Protein AF-A0A6B9EQZ4-F1 (afdb_monomer)

Solvent-accessible surface area (backbone atoms only — not comparable to full-atom values): 9069 Å² total; per-residue (Å²): 64,51,52,64,63,86,88,47,48,27,36,46,33,79,45,96,88,71,49,64,44,35,30,44,37,36,36,67,88,80,60,49,57,36,69,90,57,65,58,81,86,73,85,54,40,54,25,83,85,73,54,42,26,23,41,68,83,45,45,42,74,45,55,70,61,35,80,83,76,41,76,85,70,62,44,84,81,49,34,39,62,65,36,51,61,50,72,61,69,79,45,82,47,75,42,74,62,85,85,55,76,56,68,70,68,70,46,50,74,55,49,67,66,49,34,74,72,37,57,77,46,96,86,52,65,81,80,75,92,78,82,92,84,85,89,73,101,66,66,67,83,80,77,109

pLDDT: mean 98.51, std 0.65, range [94.19, 98.94]

Sequence (144 aa):
ITTYMGEDPVMVVRQKNGEIRVFLNQCRHRGMRICRADGGNAKSFTCSYHGWAYDTGGNLVSVPFEEQAFPGLRKEDWGPLQARVETYKGLIFANWDADAPDLDTYLGEAKFYMDHMLDRTEAGTEAIPGIQKWVIPCNWKFAA

Secondary structure (DSSP, 8-state):
-EEEETTEEEEEEE-TTS-EEEEESS-TTT---S--SSS---S-EE-TTT--EE-TT--EEE-TTHHHH-TT--GGGGSPPEEEEEEETTEEEEES-SSSPPHHHHHTTHHHHHHHHHTSSTT---PPS-------SS-GGGT-

Structure (mmCIF, N/CA/C/O backbone):
data_AF-A0A6B9EQZ4-F1
#
_entry.id   AF-A0A6B9EQZ4-F1
#
loop_
_atom_site.group_PDB
_atom_site.id
_atom_site.type_symbol
_atom_site.label_atom_id
_atom_site.label_alt_id
_atom_site.label_comp_id
_atom_site.label_asym_id
_atom_site.label_entity_id
_atom_site.label_seq_id
_atom_site.pdbx_PDB_ins_code
_atom_site.Cartn_x
_atom_site.Cartn_y
_atom_site.Cartn_z
_atom_site.occupancy
_atom_site.B_iso_or_equiv
_atom_site.auth_seq_id
_atom_site.auth_comp_id
_atom_site.auth_asym_id
_atom_site.auth_atom_id
_atom_site.pdbx_PDB_model_num
ATOM 1 N N . ILE A 1 1 ? 6.076 3.778 3.656 1.00 98.31 1 ILE A N 1
ATOM 2 C CA . ILE A 1 1 ? 5.814 4.874 2.686 1.00 98.31 1 ILE A CA 1
ATOM 3 C C . ILE A 1 1 ? 4.351 4.831 2.262 1.00 98.31 1 ILE A C 1
ATOM 5 O O . ILE A 1 1 ? 3.718 3.795 2.453 1.00 98.31 1 ILE A O 1
ATOM 9 N N . THR A 1 2 ? 3.817 5.916 1.709 1.00 98.81 2 THR A N 1
ATOM 10 C CA . THR A 1 2 ? 2.505 5.943 1.049 1.00 98.81 2 THR A CA 1
ATOM 11 C C . THR A 1 2 ? 2.676 6.183 -0.452 1.00 98.81 2 THR A C 1
ATOM 13 O O . THR A 1 2 ? 3.546 6.942 -0.880 1.00 98.81 2 THR A O 1
ATOM 16 N N . THR A 1 3 ? 1.883 5.479 -1.257 1.00 98.81 3 THR A N 1
ATOM 17 C CA . THR A 1 3 ? 1.878 5.562 -2.728 1.00 98.81 3 THR A CA 1
ATOM 18 C C . THR A 1 3 ? 0.489 5.174 -3.253 1.00 98.81 3 THR A C 1
ATOM 20 O O . THR A 1 3 ? -0.461 5.142 -2.470 1.00 98.81 3 THR A O 1
ATOM 23 N N . TYR A 1 4 ? 0.357 4.895 -4.548 1.00 98.88 4 TYR A N 1
ATOM 24 C CA . TYR A 1 4 ? -0.892 4.507 -5.197 1.00 98.88 4 TYR A CA 1
ATOM 25 C C . TYR A 1 4 ? -0.776 3.168 -5.934 1.00 98.88 4 TYR A C 1
ATOM 27 O O . TYR A 1 4 ? 0.279 2.839 -6.474 1.00 98.88 4 TYR A O 1
ATOM 35 N N . MET A 1 5 ? -1.886 2.431 -5.982 1.00 98.81 5 MET A N 1
ATOM 36 C CA . MET A 1 5 ? -2.142 1.348 -6.933 1.00 98.81 5 MET A CA 1
ATOM 37 C C . MET A 1 5 ? -3.325 1.780 -7.802 1.00 98.81 5 MET A C 1
ATOM 39 O O . MET A 1 5 ? -4.467 1.753 -7.355 1.00 98.81 5 MET A O 1
ATOM 43 N N . GLY A 1 6 ? -3.052 2.259 -9.018 1.00 98.44 6 GLY A N 1
ATOM 44 C CA . GLY A 1 6 ? -4.056 3.002 -9.784 1.00 98.44 6 GLY A CA 1
ATOM 45 C C . GLY A 1 6 ? -4.403 4.314 -9.075 1.00 98.44 6 GLY A C 1
ATOM 46 O O . GLY A 1 6 ? -3.521 5.139 -8.846 1.00 98.44 6 GLY A O 1
ATOM 47 N N . GLU A 1 7 ? -5.668 4.492 -8.700 1.00 98.62 7 GLU A N 1
ATOM 48 C CA . GLU A 1 7 ? -6.141 5.655 -7.930 1.00 98.62 7 GLU A CA 1
ATOM 49 C C . GLU A 1 7 ? -6.321 5.346 -6.432 1.00 98.62 7 GLU A C 1
ATOM 51 O O . GLU A 1 7 ? -6.540 6.254 -5.626 1.00 98.62 7 GLU A O 1
ATOM 56 N N . ASP A 1 8 ? -6.155 4.082 -6.033 1.00 98.88 8 ASP A N 1
ATOM 57 C CA . ASP A 1 8 ? -6.284 3.650 -4.647 1.00 98.88 8 ASP A CA 1
ATOM 58 C C . ASP A 1 8 ? -5.013 3.981 -3.851 1.00 98.88 8 ASP A C 1
ATOM 60 O O . ASP A 1 8 ? -3.924 3.486 -4.174 1.00 98.88 8 ASP A O 1
ATOM 64 N N . PRO A 1 9 ? -5.096 4.807 -2.790 1.00 98.88 9 PRO A N 1
ATOM 65 C CA . PRO A 1 9 ? -3.939 5.106 -1.964 1.00 98.88 9 PRO A CA 1
ATOM 66 C C . PRO A 1 9 ? -3.592 3.886 -1.110 1.00 98.88 9 PRO A C 1
ATOM 68 O O . PRO A 1 9 ? -4.452 3.340 -0.422 1.00 98.88 9 PRO A O 1
ATOM 71 N N . VAL A 1 10 ? -2.319 3.507 -1.061 1.00 98.94 10 VAL A N 1
ATOM 72 C CA . VAL A 1 10 ? -1.843 2.351 -0.291 1.00 98.94 10 VAL A CA 1
ATOM 73 C C . VAL A 1 10 ? -0.731 2.723 0.681 1.00 98.94 10 VAL A C 1
ATOM 75 O O . VAL A 1 10 ? 0.039 3.667 0.473 1.00 98.94 10 VAL A O 1
ATOM 78 N N . MET A 1 11 ? -0.650 1.966 1.770 1.00 98.88 11 MET A N 1
ATOM 79 C CA . MET A 1 11 ? 0.497 1.954 2.668 1.00 98.88 11 MET A CA 1
ATOM 80 C C . MET A 1 11 ? 1.410 0.789 2.321 1.00 98.88 11 MET A C 1
ATOM 82 O O . MET A 1 11 ? 0.937 -0.333 2.218 1.00 98.88 11 MET A O 1
ATOM 86 N N . VAL A 1 12 ? 2.712 1.056 2.209 1.00 98.94 12 VAL A N 1
ATOM 87 C CA . VAL A 1 12 ? 3.759 0.036 2.053 1.00 98.94 12 VAL A CA 1
ATOM 88 C C . VAL A 1 12 ? 4.609 0.040 3.319 1.00 98.94 12 VAL A C 1
ATOM 90 O O . VAL A 1 12 ? 5.283 1.039 3.620 1.00 98.94 12 VAL A O 1
ATOM 93 N N . VAL A 1 13 ? 4.543 -1.047 4.090 1.00 98.88 13 VAL A N 1
ATOM 94 C CA . VAL A 1 13 ? 5.070 -1.111 5.462 1.00 98.88 13 VAL A CA 1
ATOM 95 C C . VAL A 1 13 ? 5.948 -2.347 5.652 1.00 98.88 13 VAL A C 1
ATOM 97 O O . VAL A 1 13 ? 5.507 -3.475 5.433 1.00 98.88 13 VAL A O 1
ATOM 100 N N . ARG A 1 14 ? 7.189 -2.131 6.104 1.00 98.81 14 ARG A N 1
ATOM 101 C CA . ARG A 1 14 ? 8.107 -3.200 6.518 1.00 98.81 14 ARG A CA 1
ATOM 102 C C . ARG A 1 14 ? 7.677 -3.751 7.878 1.00 98.81 14 ARG A C 1
ATOM 104 O O . ARG A 1 14 ? 7.471 -2.985 8.818 1.00 98.81 14 ARG A O 1
ATOM 111 N N . GLN A 1 15 ? 7.577 -5.068 7.978 1.00 98.62 15 GLN A N 1
ATOM 112 C CA . GLN A 1 15 ? 7.195 -5.791 9.184 1.00 98.62 15 GLN A CA 1
ATOM 113 C C . GLN A 1 15 ? 8.425 -6.228 9.990 1.00 98.62 15 GLN A C 1
ATOM 115 O O . GLN A 1 15 ? 9.557 -6.221 9.503 1.00 98.62 15 GLN A O 1
ATOM 120 N N . LYS A 1 16 ? 8.202 -6.645 11.242 1.00 97.12 16 LYS A N 1
ATOM 121 C CA . LYS A 1 16 ? 9.269 -7.092 12.160 1.00 97.12 16 LYS A CA 1
ATOM 122 C C . LYS A 1 16 ? 10.021 -8.333 11.664 1.00 97.12 16 LYS A C 1
ATOM 124 O O . LYS A 1 16 ? 11.195 -8.482 11.970 1.00 97.12 16 LYS A O 1
ATOM 129 N N . ASN A 1 17 ? 9.348 -9.205 10.914 1.00 96.62 17 ASN A N 1
ATOM 130 C CA . ASN A 1 17 ? 9.915 -10.410 10.295 1.00 96.62 17 ASN A CA 1
ATOM 131 C C . ASN A 1 17 ? 10.642 -10.122 8.962 1.00 96.62 17 ASN A C 1
ATOM 133 O O . ASN A 1 17 ? 11.079 -11.055 8.303 1.00 96.62 17 ASN A O 1
ATOM 137 N N . GLY A 1 18 ? 10.742 -8.856 8.540 1.00 96.19 18 GLY A N 1
ATOM 138 C CA . GLY A 1 18 ? 11.334 -8.464 7.259 1.00 96.19 18 GLY A CA 1
ATOM 139 C C . GLY A 1 18 ? 10.357 -8.447 6.077 1.00 96.19 18 GLY A C 1
ATOM 140 O O . GLY A 1 18 ? 10.692 -7.866 5.043 1.00 96.19 18 GLY A O 1
ATOM 141 N N . GLU A 1 19 ? 9.145 -8.987 6.226 1.00 97.44 19 GLU A N 1
ATOM 142 C CA . GLU A 1 19 ? 8.089 -8.961 5.204 1.00 97.44 19 GLU A CA 1
ATOM 143 C C . GLU A 1 19 ? 7.680 -7.521 4.859 1.00 97.44 19 GLU A C 1
ATOM 145 O O . GLU A 1 19 ? 7.813 -6.596 5.667 1.00 97.44 19 GLU A O 1
ATOM 150 N N . ILE A 1 20 ? 7.163 -7.318 3.651 1.00 98.88 20 ILE A N 1
ATOM 151 C CA . ILE A 1 20 ? 6.541 -6.062 3.236 1.00 98.88 20 ILE A CA 1
ATOM 152 C C . ILE A 1 20 ? 5.055 -6.324 3.074 1.00 98.88 20 ILE A C 1
ATOM 154 O O . ILE A 1 20 ? 4.666 -7.227 2.344 1.00 98.88 20 ILE A O 1
ATOM 158 N N . ARG A 1 21 ? 4.233 -5.496 3.715 1.00 98.81 21 ARG A N 1
ATOM 159 C CA . ARG A 1 21 ? 2.791 -5.491 3.484 1.00 98.81 21 ARG A CA 1
ATOM 160 C C . ARG A 1 21 ? 2.371 -4.255 2.725 1.00 98.81 21 ARG A C 1
ATOM 162 O O . ARG A 1 21 ? 2.895 -3.163 2.970 1.00 98.81 21 ARG A O 1
ATOM 169 N N . VAL A 1 22 ? 1.406 -4.457 1.836 1.00 98.94 22 VAL A N 1
ATOM 170 C CA . VAL A 1 22 ? 0.725 -3.401 1.101 1.00 98.94 22 VAL A CA 1
ATOM 171 C C . VAL A 1 22 ? -0.762 -3.521 1.372 1.00 98.94 22 VAL A C 1
ATOM 173 O O . VAL A 1 22 ? -1.354 -4.573 1.157 1.00 98.94 22 VAL A O 1
ATOM 176 N N . PHE A 1 23 ? -1.363 -2.445 1.865 1.00 98.94 23 PHE A N 1
ATOM 177 C CA . PHE A 1 23 ? -2.795 -2.415 2.134 1.00 98.94 23 PHE A CA 1
ATOM 178 C C . PHE A 1 23 ? -3.392 -1.044 1.870 1.00 98.94 23 PHE A C 1
ATOM 180 O O . PHE A 1 23 ? -2.705 -0.017 1.930 1.00 98.94 23 PHE A O 1
ATOM 187 N N . LEU A 1 24 ? -4.690 -1.038 1.579 1.00 98.94 24 LEU A N 1
ATOM 188 C CA . LEU A 1 24 ? -5.440 0.167 1.271 1.00 98.94 24 LEU A CA 1
ATOM 189 C C . LEU A 1 24 ? -5.338 1.167 2.432 1.00 98.94 24 LEU A C 1
ATOM 191 O O . LEU A 1 24 ? -5.605 0.853 3.593 1.00 98.94 24 LEU A O 1
ATOM 195 N N . ASN A 1 25 ? -4.970 2.406 2.128 1.00 98.88 25 ASN A N 1
ATOM 196 C CA . ASN A 1 25 ? -4.812 3.481 3.100 1.00 98.88 25 ASN A CA 1
ATOM 197 C C . ASN A 1 25 ? -6.171 4.128 3.420 1.00 98.88 25 ASN A C 1
ATOM 199 O O . ASN A 1 25 ? -6.353 5.340 3.285 1.00 98.88 25 ASN A O 1
ATOM 203 N N . GLN A 1 26 ? -7.130 3.299 3.832 1.00 98.94 26 GLN A N 1
ATOM 204 C CA . GLN A 1 26 ? -8.520 3.674 4.053 1.00 98.94 26 GLN A CA 1
ATOM 205 C C . GLN A 1 26 ? -9.107 2.906 5.239 1.00 98.94 26 GLN A C 1
ATOM 207 O O . GLN A 1 26 ? -9.223 1.684 5.225 1.00 98.94 26 GLN A O 1
ATOM 212 N N . CYS A 1 27 ? -9.527 3.632 6.272 1.00 98.88 27 CYS A N 1
ATOM 213 C CA . CYS A 1 27 ? -10.181 3.054 7.439 1.00 98.88 27 CYS A CA 1
ATOM 214 C C . CYS A 1 27 ? -11.558 2.507 7.047 1.00 98.88 27 CYS A C 1
ATOM 216 O O . CYS A 1 27 ? -12.393 3.252 6.526 1.00 98.88 27 CYS A O 1
ATOM 218 N N . ARG A 1 28 ? -11.838 1.236 7.358 1.00 98.69 28 ARG A N 1
ATOM 219 C CA . ARG A 1 28 ? -13.114 0.601 6.990 1.00 98.69 28 ARG A CA 1
ATOM 220 C C . ARG A 1 28 ? -14.332 1.143 7.733 1.00 98.69 28 ARG A C 1
ATOM 222 O O . ARG A 1 28 ? -15.449 0.895 7.294 1.00 98.69 28 ARG A O 1
ATOM 229 N N . HIS A 1 29 ? -14.143 1.923 8.798 1.00 98.62 29 HIS A N 1
ATOM 230 C CA . HIS A 1 29 ? -15.265 2.536 9.503 1.00 98.62 29 HIS A CA 1
ATOM 231 C C . HIS A 1 29 ? -16.017 3.550 8.619 1.00 98.62 29 HIS A C 1
ATOM 233 O O . HIS A 1 29 ? -17.215 3.396 8.388 1.00 98.62 29 HIS A O 1
ATOM 239 N N . ARG A 1 30 ? -15.334 4.596 8.131 1.00 98.56 30 ARG A N 1
ATOM 240 C CA . ARG A 1 30 ? -15.932 5.694 7.332 1.00 98.56 30 ARG A CA 1
ATOM 241 C C . ARG A 1 30 ? -14.997 6.251 6.250 1.00 98.56 30 ARG A C 1
ATOM 243 O O . ARG A 1 30 ? -15.103 7.410 5.875 1.00 98.56 30 ARG A O 1
ATOM 250 N N . GLY A 1 31 ? -14.034 5.460 5.786 1.00 98.38 31 GLY A N 1
ATOM 251 C CA . GLY A 1 31 ? -13.203 5.815 4.633 1.00 98.38 31 GLY A CA 1
ATOM 252 C C . GLY A 1 31 ? -12.079 6.825 4.897 1.00 98.38 31 GLY A C 1
ATOM 253 O O . GLY A 1 31 ? -11.387 7.218 3.966 1.00 98.38 31 GLY A O 1
ATOM 254 N N . MET A 1 32 ? -11.855 7.256 6.144 1.00 98.75 32 MET A N 1
ATOM 255 C CA . MET A 1 32 ? -10.771 8.201 6.438 1.00 98.75 32 MET A CA 1
ATOM 256 C C . MET A 1 32 ? -9.398 7.586 6.140 1.00 98.75 32 MET A C 1
ATOM 258 O O . MET A 1 32 ? -9.138 6.434 6.496 1.00 98.75 32 MET A O 1
ATOM 262 N N . ARG A 1 33 ? -8.493 8.380 5.556 1.00 98.69 33 ARG A N 1
ATOM 263 C CA . ARG A 1 33 ? -7.102 7.982 5.313 1.00 98.69 33 ARG A CA 1
ATOM 264 C C . ARG A 1 33 ? -6.392 7.648 6.631 1.00 98.69 33 ARG A C 1
ATOM 266 O O . ARG A 1 33 ? -6.349 8.486 7.532 1.00 98.69 33 ARG A O 1
ATOM 273 N N . ILE A 1 34 ? -5.827 6.443 6.728 1.00 98.81 34 ILE A N 1
ATOM 274 C CA . ILE A 1 34 ? -5.204 5.918 7.957 1.00 98.81 34 ILE A CA 1
ATOM 275 C C . ILE A 1 34 ? -3.869 6.622 8.238 1.00 98.81 34 ILE A C 1
ATOM 277 O O . ILE A 1 34 ? -3.646 7.107 9.344 1.00 98.81 34 ILE A O 1
ATOM 281 N N . CYS A 1 35 ? -2.998 6.731 7.234 1.00 98.81 35 CYS A N 1
ATOM 282 C CA . CYS A 1 35 ? -1.731 7.455 7.315 1.00 98.81 35 CYS A CA 1
ATOM 283 C C . CYS A 1 35 ? -1.700 8.614 6.327 1.00 98.81 35 CYS A C 1
ATOM 285 O O . CYS A 1 35 ? -1.929 8.447 5.128 1.00 98.81 35 CYS A O 1
ATOM 287 N N . ARG A 1 36 ? -1.386 9.803 6.836 1.00 98.62 36 ARG A N 1
ATOM 288 C CA . ARG A 1 36 ? -1.417 11.058 6.075 1.00 98.62 36 ARG A CA 1
ATOM 289 C C . ARG A 1 36 ? -0.028 11.588 5.706 1.00 98.62 36 ARG A C 1
ATOM 291 O O . ARG A 1 36 ? 0.048 12.611 5.041 1.00 98.62 36 ARG A O 1
ATOM 298 N N 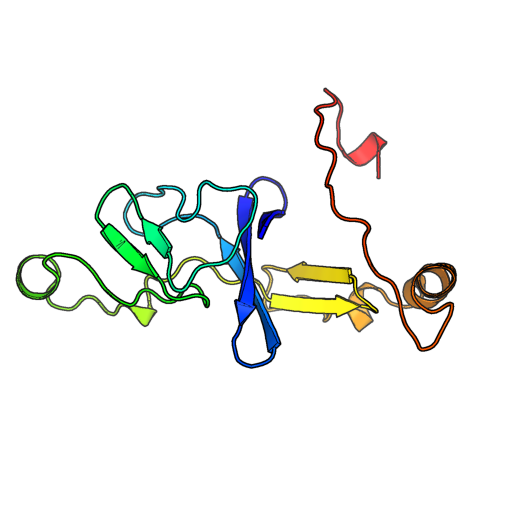. ALA A 1 37 ? 1.038 10.915 6.138 1.00 98.69 37 ALA A N 1
ATOM 299 C CA . ALA A 1 37 ? 2.415 11.264 5.800 1.00 98.69 37 ALA A CA 1
ATOM 300 C C . ALA A 1 37 ? 2.888 10.513 4.542 1.00 98.69 37 ALA A C 1
ATOM 302 O O . ALA A 1 37 ? 2.412 9.412 4.253 1.00 98.69 37 ALA A O 1
ATOM 303 N N . ASP A 1 38 ? 3.868 11.071 3.828 1.00 98.69 38 ASP A N 1
ATOM 304 C CA . ASP A 1 38 ? 4.526 10.403 2.692 1.00 98.69 38 ASP A CA 1
ATOM 305 C C . ASP A 1 38 ? 5.313 9.150 3.126 1.00 98.69 38 ASP A C 1
ATOM 307 O O . ASP A 1 38 ? 5.388 8.142 2.422 1.00 98.69 38 ASP A O 1
ATOM 311 N N . GLY A 1 39 ? 5.903 9.188 4.319 1.00 98.44 39 GLY A N 1
ATOM 312 C CA . GLY A 1 39 ? 6.724 8.116 4.864 1.00 98.44 39 GLY A CA 1
ATOM 313 C C . GLY A 1 39 ? 7.211 8.431 6.273 1.00 98.44 39 GLY A C 1
ATOM 314 O O . GLY A 1 39 ? 7.005 9.528 6.783 1.00 98.44 39 GLY A O 1
ATOM 315 N N . GLY A 1 40 ? 7.830 7.442 6.911 1.00 98.50 40 GLY A N 1
ATOM 316 C CA . GLY A 1 40 ? 8.329 7.534 8.279 1.00 98.50 40 GLY A CA 1
ATOM 317 C C . GLY A 1 40 ? 8.409 6.161 8.940 1.00 98.50 40 GLY A C 1
ATOM 318 O O . GLY A 1 40 ? 8.256 5.131 8.279 1.00 98.50 40 GLY A O 1
ATOM 319 N N . ASN A 1 41 ? 8.621 6.159 10.254 1.00 98.75 41 ASN A N 1
ATOM 320 C CA . ASN A 1 41 ? 8.564 4.969 11.096 1.00 98.75 41 ASN A CA 1
ATOM 321 C C . ASN A 1 41 ? 7.377 5.082 12.062 1.00 98.75 41 ASN A C 1
ATOM 323 O O . ASN A 1 41 ? 7.140 6.148 12.627 1.00 98.75 41 ASN A O 1
ATOM 327 N N . ALA A 1 42 ? 6.631 3.995 12.244 1.00 98.38 42 ALA A N 1
ATOM 328 C CA . ALA A 1 42 ? 5.470 3.954 13.123 1.00 98.38 42 ALA A CA 1
ATOM 329 C C . ALA A 1 42 ? 5.397 2.604 13.841 1.00 98.38 42 ALA A C 1
ATOM 331 O O . ALA A 1 42 ? 5.760 1.572 13.279 1.00 98.38 42 ALA A O 1
ATOM 332 N N . LYS A 1 43 ? 4.900 2.615 15.082 1.00 98.00 43 LYS A N 1
ATOM 333 C CA . LYS A 1 43 ? 4.594 1.392 15.847 1.00 98.00 43 LYS A CA 1
ATOM 334 C C . LYS A 1 43 ? 3.152 0.916 15.634 1.00 98.00 43 LYS A C 1
ATOM 336 O O . LYS A 1 43 ? 2.865 -0.260 15.825 1.00 98.00 43 LYS A O 1
ATOM 341 N N . SER A 1 44 ? 2.270 1.835 15.260 1.00 98.44 44 SER A N 1
ATOM 342 C CA . SER A 1 44 ? 0.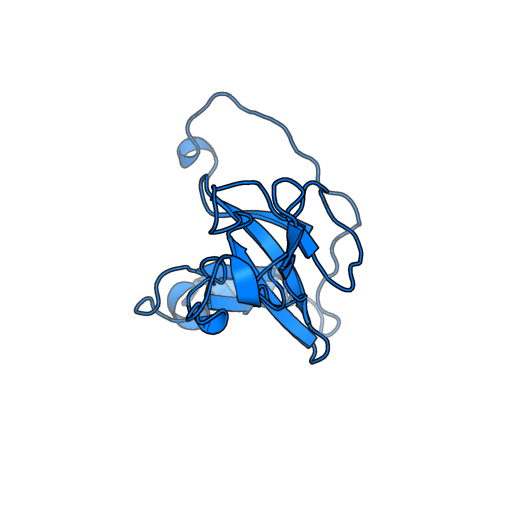855 1.626 14.958 1.00 98.44 44 SER A CA 1
ATOM 343 C C . SER A 1 44 ? 0.338 2.809 14.139 1.00 98.44 44 SER A C 1
ATOM 345 O O . SER A 1 44 ? 1.005 3.844 14.035 1.00 98.44 44 SER A O 1
ATOM 347 N N . PHE A 1 45 ? -0.855 2.664 13.573 1.00 98.88 45 PHE A N 1
ATOM 348 C CA . PHE A 1 45 ? -1.544 3.726 12.855 1.00 98.88 45 PHE A CA 1
ATOM 349 C C . PHE A 1 45 ? -2.922 3.963 13.458 1.00 98.88 45 PHE A C 1
ATOM 351 O O . PHE A 1 45 ? -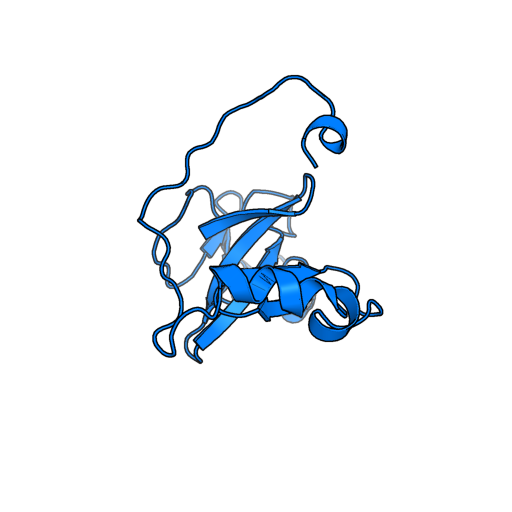3.715 3.035 13.578 1.00 98.88 45 PHE A O 1
ATOM 358 N N . THR A 1 46 ? -3.240 5.209 13.791 1.00 98.81 46 THR A N 1
ATOM 359 C CA . THR A 1 46 ? -4.537 5.559 14.379 1.00 98.81 46 THR A CA 1
ATOM 360 C C . THR A 1 46 ? -5.329 6.410 13.403 1.00 98.81 46 THR A C 1
ATOM 362 O O . THR A 1 46 ? -4.893 7.492 13.012 1.00 98.81 46 THR A O 1
ATOM 365 N N . CYS A 1 47 ? -6.517 5.937 13.025 1.00 98.81 47 CYS A N 1
ATOM 366 C CA . CYS A 1 47 ? -7.443 6.708 12.210 1.00 98.81 47 CYS A CA 1
ATOM 367 C C . CYS A 1 47 ? -7.854 7.977 12.963 1.00 98.81 47 CYS A C 1
ATOM 369 O O . CYS A 1 47 ? -8.501 7.911 14.009 1.00 98.81 47 CYS A O 1
ATOM 371 N N . SER A 1 48 ? -7.531 9.140 12.399 1.00 98.62 48 SER A N 1
ATOM 372 C CA . SER A 1 48 ? -7.761 10.432 13.052 1.00 98.62 48 SER A CA 1
ATOM 373 C C . SER A 1 48 ? -9.232 10.836 13.150 1.00 98.62 48 SER A C 1
ATOM 375 O O . SER A 1 48 ? -9.521 11.871 13.736 1.00 98.62 48 SER A O 1
ATOM 377 N N . TYR A 1 49 ? -10.154 10.079 12.545 1.00 98.69 49 TYR A N 1
ATOM 378 C CA . TYR A 1 49 ? -11.577 10.406 12.601 1.00 98.69 49 TYR A CA 1
ATOM 379 C C . TYR A 1 49 ? -12.240 9.848 13.870 1.00 98.69 49 TYR A C 1
ATOM 381 O O . TYR A 1 49 ? -12.780 10.607 14.662 1.00 98.69 49 TYR A O 1
ATOM 389 N N . HIS A 1 50 ? -12.163 8.531 14.088 1.00 98.75 50 HIS A N 1
ATOM 390 C CA . HIS A 1 50 ? -12.864 7.854 15.194 1.00 98.75 50 HIS A CA 1
ATOM 391 C C . HIS A 1 50 ? -11.940 7.008 16.081 1.00 98.75 50 HIS A C 1
ATOM 393 O O . HIS A 1 50 ? -12.414 6.191 16.861 1.00 98.75 50 HIS A O 1
ATOM 399 N N . GLY A 1 51 ? -10.620 7.135 15.926 1.00 98.62 51 GLY A N 1
ATOM 400 C CA . GLY A 1 51 ? -9.648 6.490 16.808 1.00 98.62 51 GLY A CA 1
ATOM 401 C C . GLY A 1 51 ? -9.476 4.980 16.634 1.00 98.62 51 GLY A C 1
ATOM 402 O O . GLY A 1 51 ? -8.811 4.372 17.464 1.00 98.62 51 GLY A O 1
ATOM 403 N N . TRP A 1 52 ? -10.023 4.364 15.577 1.00 98.81 52 TRP A N 1
ATOM 404 C CA . TRP A 1 52 ? -9.698 2.971 15.234 1.00 98.81 52 TRP A CA 1
ATOM 405 C C . TRP A 1 52 ? -8.192 2.844 15.004 1.00 98.81 52 TRP A C 1
ATOM 407 O O . TRP A 1 52 ? -7.639 3.577 14.173 1.00 98.81 52 TRP A O 1
ATOM 417 N N . ALA A 1 53 ? -7.543 1.942 15.737 1.00 98.81 53 ALA A N 1
ATOM 418 C CA . ALA A 1 53 ? -6.104 1.746 15.663 1.00 98.81 53 ALA A CA 1
ATOM 419 C C . ALA A 1 53 ? -5.762 0.437 14.956 1.00 98.81 53 ALA A C 1
ATOM 421 O O . ALA A 1 53 ? -6.358 -0.610 15.212 1.00 98.81 53 ALA A O 1
ATOM 422 N N . TYR A 1 54 ? -4.760 0.517 14.093 1.00 98.88 54 TYR A N 1
ATOM 423 C CA . TYR A 1 54 ? -4.249 -0.572 13.285 1.00 98.88 54 TYR A CA 1
ATOM 424 C C . TYR A 1 54 ? -2.790 -0.844 13.648 1.00 98.88 54 TYR A C 1
ATOM 426 O O . TYR A 1 54 ? -2.027 0.087 13.931 1.00 98.88 54 TYR A O 1
ATOM 434 N N . ASP A 1 55 ? -2.384 -2.109 13.630 1.00 98.75 55 ASP A N 1
ATOM 435 C CA . ASP A 1 55 ? -0.965 -2.456 13.713 1.00 98.75 55 ASP A CA 1
ATOM 436 C C . ASP A 1 55 ? -0.214 -2.157 12.398 1.00 98.75 55 ASP A C 1
ATOM 438 O O . ASP A 1 55 ? -0.776 -1.667 11.414 1.00 98.75 55 ASP A O 1
ATOM 442 N N . THR A 1 56 ? 1.092 -2.442 12.369 1.00 98.69 56 THR A N 1
ATOM 443 C CA . THR A 1 56 ? 1.927 -2.235 11.172 1.00 98.69 56 THR A CA 1
ATOM 444 C C . THR A 1 56 ? 1.561 -3.142 10.000 1.00 98.69 56 THR A C 1
ATOM 446 O O . THR A 1 56 ? 1.961 -2.851 8.873 1.00 98.69 56 THR A O 1
ATOM 449 N N . GLY A 1 57 ? 0.815 -4.220 10.247 1.00 98.56 57 GLY A N 1
ATOM 450 C CA . GLY A 1 57 ? 0.315 -5.137 9.231 1.00 98.56 57 GLY A CA 1
ATOM 451 C C . GLY A 1 57 ? -1.068 -4.769 8.697 1.00 98.56 57 GLY A C 1
ATOM 452 O O . GLY A 1 57 ? -1.575 -5.485 7.835 1.00 98.56 57 GLY A O 1
ATOM 453 N N . GLY A 1 58 ? -1.659 -3.676 9.189 1.00 98.56 58 GLY A N 1
ATOM 454 C CA . GLY A 1 58 ? -2.991 -3.214 8.815 1.00 98.56 58 GLY A CA 1
ATOM 455 C C . GLY A 1 58 ? -4.119 -3.915 9.569 1.00 98.56 58 GLY A C 1
ATOM 456 O O . GLY A 1 58 ? -5.278 -3.663 9.271 1.00 98.56 58 GLY A O 1
ATOM 457 N N . ASN A 1 59 ? -3.839 -4.766 10.557 1.00 98.81 59 ASN A N 1
ATOM 458 C CA . ASN A 1 59 ? -4.905 -5.422 11.313 1.00 98.81 59 ASN A CA 1
ATOM 459 C C . ASN A 1 59 ? -5.547 -4.413 12.269 1.00 98.81 59 ASN A C 1
ATOM 461 O O . ASN A 1 59 ? -4.836 -3.662 12.940 1.00 98.81 59 ASN A O 1
ATOM 465 N N . LEU A 1 60 ? -6.879 -4.392 12.354 1.00 98.88 60 LEU A N 1
ATOM 466 C CA . LEU A 1 60 ? -7.588 -3.591 13.350 1.00 98.88 60 LEU A CA 1
ATOM 467 C C . LEU A 1 60 ? -7.330 -4.196 14.736 1.00 98.88 60 LEU A C 1
ATOM 469 O O . LEU A 1 60 ? -7.723 -5.327 15.003 1.00 98.88 60 LEU A O 1
ATOM 473 N N . VAL A 1 61 ? -6.661 -3.457 15.618 1.00 98.62 61 VAL A N 1
ATOM 474 C CA . VAL A 1 61 ? -6.275 -3.960 16.949 1.00 98.62 61 VAL A CA 1
ATOM 475 C C . VAL A 1 61 ? -7.090 -3.347 18.077 1.00 98.62 61 VAL A C 1
ATOM 477 O O . VAL A 1 61 ? -7.252 -3.980 19.118 1.00 98.62 61 VAL A O 1
ATOM 480 N N . SER A 1 62 ? -7.642 -2.147 17.884 1.00 98.44 62 SER A N 1
ATOM 481 C CA . SER A 1 62 ? -8.538 -1.543 18.867 1.00 98.44 62 SER A CA 1
ATOM 482 C C . SER A 1 62 ? -9.568 -0.605 18.248 1.00 98.44 62 SER A C 1
ATOM 484 O O . SER A 1 62 ? -9.318 0.088 17.257 1.00 98.44 62 SER A O 1
ATOM 486 N N . VAL A 1 63 ? -10.737 -0.577 18.886 1.00 98.75 63 VAL A N 1
ATOM 487 C CA . VAL A 1 63 ? -11.846 0.328 18.593 1.00 98.75 63 VAL A CA 1
ATOM 488 C C . VAL A 1 63 ? -12.217 1.059 19.890 1.00 98.75 63 VAL A C 1
ATOM 490 O O . VAL A 1 63 ? -12.457 0.407 20.907 1.00 98.75 63 VAL A O 1
ATOM 493 N N . PRO A 1 64 ? -12.255 2.403 19.916 1.00 98.69 64 PRO A N 1
ATOM 494 C CA . PRO A 1 64 ? -12.746 3.125 21.087 1.00 98.69 64 PRO A CA 1
ATOM 495 C C . PRO A 1 64 ? -14.193 2.740 21.417 1.00 98.69 64 PRO A C 1
ATOM 497 O O . PRO A 1 64 ? -15.024 2.649 20.515 1.00 98.69 64 PRO A O 1
ATOM 500 N N . PHE A 1 65 ? -14.487 2.546 22.707 1.00 98.19 65 PHE A N 1
ATOM 501 C CA . PHE A 1 65 ? -15.808 2.139 23.211 1.00 98.19 65 PHE A CA 1
ATOM 502 C C . PHE A 1 65 ? -16.335 0.812 22.625 1.00 98.19 65 PHE A C 1
ATOM 504 O O . PHE A 1 65 ? -17.543 0.644 22.465 1.00 98.19 65 PHE A O 1
ATOM 511 N N . GLU A 1 66 ? -15.443 -0.128 22.282 1.00 98.25 66 GLU A N 1
ATOM 512 C CA . GLU A 1 66 ? -15.807 -1.405 21.644 1.00 98.25 66 GLU A CA 1
ATOM 513 C C . GLU A 1 66 ? -16.887 -2.175 22.422 1.00 98.25 66 GLU A C 1
ATOM 515 O O . GLU A 1 66 ? -17.894 -2.565 21.838 1.00 98.25 66 GLU A O 1
ATOM 520 N N . GLU A 1 67 ? -16.721 -2.333 23.738 1.00 97.50 67 GLU A N 1
ATOM 521 C CA . GLU A 1 67 ? -17.650 -3.093 24.589 1.00 97.50 67 GLU A CA 1
ATOM 522 C C . GLU A 1 67 ? -19.058 -2.474 24.627 1.00 97.50 67 GLU A C 1
ATOM 524 O O . GLU A 1 67 ? -20.051 -3.198 24.630 1.00 97.50 67 GLU A O 1
ATOM 529 N N . GLN A 1 68 ? -19.159 -1.140 24.621 1.00 98.19 68 GLN A N 1
ATOM 530 C CA . GLN A 1 68 ? -20.437 -0.431 24.744 1.00 98.19 68 GLN A CA 1
ATOM 531 C C . GLN A 1 68 ? -21.137 -0.223 23.396 1.00 98.19 68 GLN A C 1
ATOM 533 O O . GLN A 1 68 ? -22.363 -0.273 23.329 1.00 98.19 68 GLN A O 1
ATOM 538 N N . ALA A 1 69 ? -20.378 0.058 22.333 1.00 97.88 69 ALA A N 1
ATOM 539 C CA . ALA A 1 69 ? -20.920 0.504 21.047 1.00 97.88 69 ALA A CA 1
ATOM 540 C C . ALA A 1 69 ? -20.822 -0.543 19.928 1.00 97.88 69 ALA A C 1
ATOM 542 O O . ALA A 1 69 ? -21.551 -0.445 18.942 1.00 97.88 69 ALA A O 1
ATOM 543 N N . PHE A 1 70 ? -19.945 -1.541 20.066 1.00 97.62 70 PHE A N 1
ATOM 544 C CA . PHE A 1 70 ? -19.706 -2.568 19.052 1.00 97.62 70 PHE A CA 1
ATOM 545 C C . PHE A 1 70 ? -19.712 -3.998 19.634 1.00 97.62 70 PHE A C 1
ATOM 547 O O . PHE A 1 70 ? -18.809 -4.783 19.319 1.00 97.62 70 PHE A O 1
ATOM 554 N N . PRO A 1 71 ? -20.719 -4.386 20.450 1.00 94.19 71 PRO A N 1
ATOM 555 C CA . PRO A 1 71 ? -20.793 -5.746 20.969 1.00 94.19 71 PRO A CA 1
ATOM 556 C C . PRO A 1 71 ? -20.938 -6.734 19.800 1.00 94.19 71 PRO A C 1
ATOM 558 O O . PRO A 1 71 ? -21.924 -6.710 19.066 1.00 94.19 71 PRO A O 1
ATOM 561 N N . GLY A 1 72 ? -19.931 -7.587 19.604 1.00 96.19 72 GLY A N 1
ATOM 562 C CA . GLY A 1 72 ? -19.893 -8.587 18.529 1.00 96.19 72 GLY A CA 1
ATOM 563 C C . GLY A 1 72 ? -19.055 -8.215 17.301 1.00 96.19 72 GLY A C 1
ATOM 564 O O . GLY A 1 72 ? -19.006 -9.001 16.354 1.00 96.19 72 GLY A O 1
ATOM 565 N N . LEU A 1 73 ? -18.372 -7.065 17.294 1.00 98.06 73 LEU A N 1
ATOM 566 C CA . LEU A 1 73 ? -17.429 -6.736 16.224 1.00 98.06 73 LEU A CA 1
ATOM 567 C C . LEU A 1 73 ? -16.243 -7.713 16.226 1.00 98.06 73 LEU A C 1
ATOM 569 O O . LEU A 1 73 ? -15.506 -7.830 17.202 1.00 98.06 73 LEU A O 1
ATOM 573 N N . ARG A 1 74 ? -16.039 -8.382 15.090 1.00 98.31 74 ARG A N 1
ATOM 574 C CA . ARG A 1 74 ? -14.852 -9.192 14.797 1.00 98.31 74 ARG A CA 1
ATOM 575 C C . ARG A 1 74 ? -13.820 -8.329 14.095 1.00 98.31 74 ARG A C 1
ATOM 577 O O . ARG A 1 74 ? -13.984 -7.992 12.926 1.00 98.31 74 ARG A O 1
ATOM 584 N N . LYS A 1 75 ? -12.794 -7.887 14.819 1.00 98.56 75 LYS A N 1
ATOM 585 C CA . LYS A 1 75 ? -11.827 -6.905 14.303 1.00 98.56 75 LYS A CA 1
ATOM 586 C C . LYS A 1 75 ? -11.071 -7.422 13.074 1.00 98.56 75 LYS A C 1
ATOM 588 O O . LYS A 1 75 ? -10.762 -6.639 12.177 1.00 98.56 75 LYS A O 1
ATOM 593 N N . GLU A 1 76 ? -10.834 -8.726 13.016 1.00 98.25 76 GLU A N 1
ATOM 594 C CA . GLU A 1 76 ? -10.201 -9.440 11.909 1.00 98.25 76 GLU A CA 1
ATOM 595 C C . GLU A 1 76 ? -10.921 -9.245 10.563 1.00 98.25 76 GLU A C 1
ATOM 597 O O . GLU A 1 76 ? -10.260 -9.170 9.530 1.00 98.25 76 GLU A O 1
ATOM 602 N N . ASP A 1 77 ? -12.242 -9.038 10.570 1.00 98.31 77 ASP A N 1
ATOM 603 C CA . ASP A 1 77 ? -13.047 -8.838 9.356 1.00 98.31 77 ASP A CA 1
ATOM 604 C C . ASP A 1 77 ? -13.030 -7.374 8.861 1.00 98.31 77 ASP A C 1
ATOM 606 O O . ASP A 1 77 ? -13.531 -7.054 7.778 1.00 98.31 77 ASP A O 1
ATOM 610 N N . TRP A 1 78 ? -12.471 -6.453 9.656 1.00 98.69 78 TRP A N 1
ATOM 611 C CA . TRP A 1 78 ? -12.571 -5.001 9.461 1.00 98.69 78 TRP A CA 1
ATOM 612 C C . TRP A 1 78 ? -11.225 -4.296 9.228 1.00 98.69 78 TRP A C 1
ATOM 614 O O . TRP A 1 78 ? -11.164 -3.062 9.218 1.00 98.69 78 TRP A O 1
ATOM 624 N N . GLY A 1 79 ? -10.159 -5.054 8.963 1.00 98.56 79 GLY A N 1
ATOM 625 C CA . GLY A 1 79 ? -8.922 -4.514 8.392 1.00 98.56 79 GLY A CA 1
ATOM 626 C C . GLY A 1 79 ? -9.131 -3.958 6.970 1.00 98.56 79 GLY A C 1
ATOM 627 O O . GLY A 1 79 ? -10.060 -4.380 6.279 1.00 98.56 79 GLY A O 1
ATOM 628 N N . PRO A 1 80 ? -8.308 -2.998 6.508 1.00 98.75 80 PRO A N 1
ATOM 629 C CA . PRO A 1 80 ? -8.314 -2.559 5.120 1.00 98.75 80 PRO A CA 1
ATOM 630 C C . PRO A 1 80 ? -7.910 -3.704 4.181 1.00 98.75 80 PRO A C 1
ATOM 632 O O . PRO A 1 80 ? -7.235 -4.650 4.590 1.00 98.75 80 PRO A O 1
ATOM 635 N N . LEU A 1 81 ? -8.303 -3.589 2.909 1.00 98.81 81 LEU A N 1
ATOM 636 C CA . LEU A 1 81 ? -7.965 -4.568 1.877 1.00 98.81 81 LEU A CA 1
ATOM 637 C C . LEU A 1 81 ? -6.441 -4.732 1.768 1.00 98.81 81 LEU A C 1
ATOM 639 O O . LEU A 1 81 ? -5.716 -3.738 1.681 1.00 98.81 81 LEU A O 1
ATOM 643 N N . GLN A 1 82 ? -5.978 -5.979 1.772 1.00 98.81 82 GLN A N 1
ATOM 644 C CA . GLN A 1 82 ? -4.570 -6.348 1.628 1.00 98.81 82 GLN A CA 1
ATOM 645 C C . GLN A 1 82 ? -4.275 -6.694 0.166 1.00 98.81 82 GLN A C 1
ATOM 647 O O . GLN A 1 82 ? -5.086 -7.352 -0.483 1.00 98.81 82 GLN A O 1
ATOM 652 N N . ALA A 1 83 ? -3.117 -6.269 -0.334 1.00 98.88 83 ALA A N 1
ATOM 653 C CA . ALA A 1 83 ? -2.583 -6.711 -1.617 1.00 98.88 83 ALA A CA 1
ATOM 654 C C . ALA A 1 83 ? -1.584 -7.852 -1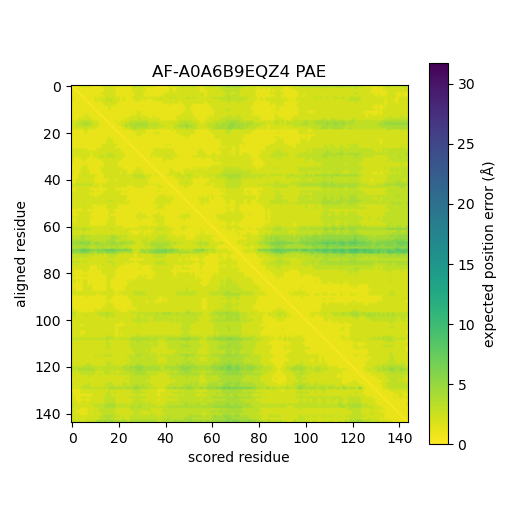.395 1.00 98.88 83 ALA A C 1
ATOM 656 O O . ALA A 1 83 ? -0.861 -7.874 -0.395 1.00 98.88 83 ALA A O 1
ATOM 657 N N . ARG A 1 84 ? -1.485 -8.760 -2.367 1.00 98.81 84 ARG A N 1
ATOM 658 C CA . ARG A 1 84 ? -0.325 -9.645 -2.506 1.00 98.81 84 ARG A CA 1
ATOM 659 C C . ARG A 1 84 ? 0.909 -8.795 -2.773 1.00 98.81 84 ARG A C 1
ATOM 661 O O . ARG A 1 84 ? 0.823 -7.815 -3.511 1.00 98.81 84 ARG A O 1
ATOM 668 N N . VAL A 1 85 ? 2.040 -9.169 -2.184 1.00 98.88 85 VAL A N 1
ATOM 669 C CA . VAL A 1 85 ? 3.305 -8.439 -2.311 1.00 98.88 85 VAL A CA 1
ATOM 670 C C . VAL A 1 85 ? 4.398 -9.407 -2.709 1.00 98.88 85 VAL A C 1
ATOM 672 O O . VAL A 1 85 ? 4.617 -10.410 -2.036 1.00 98.88 85 VAL A O 1
ATOM 675 N N . GLU A 1 86 ? 5.109 -9.072 -3.775 1.00 98.88 86 GLU A N 1
ATOM 676 C CA . GLU A 1 86 ? 6.241 -9.842 -4.274 1.00 98.88 86 GLU A CA 1
ATOM 677 C C . GLU A 1 86 ? 7.352 -8.862 -4.665 1.00 98.88 86 GLU A C 1
ATOM 679 O O . GLU A 1 86 ? 7.091 -7.709 -5.023 1.00 98.88 86 GLU A O 1
ATOM 684 N N . THR A 1 87 ? 8.610 -9.284 -4.553 1.00 98.88 87 THR A N 1
ATO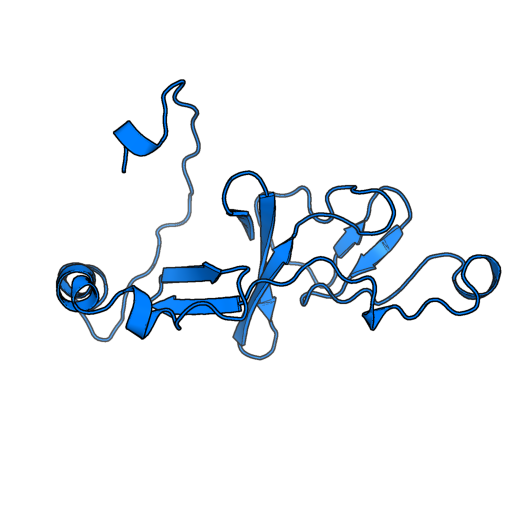M 685 C CA . THR A 1 87 ? 9.750 -8.431 -4.907 1.00 98.88 87 THR A CA 1
ATOM 686 C C . THR A 1 87 ? 10.565 -9.045 -6.020 1.00 98.88 87 THR A C 1
ATOM 688 O O . THR A 1 87 ? 10.830 -10.244 -5.994 1.00 98.88 87 THR A O 1
ATOM 691 N N . TYR A 1 88 ? 11.064 -8.202 -6.918 1.00 98.88 88 TYR A N 1
ATOM 692 C CA . TYR A 1 88 ? 12.026 -8.600 -7.935 1.00 98.88 88 TYR A CA 1
ATOM 693 C C . TYR A 1 88 ? 13.286 -7.749 -7.809 1.00 98.88 88 TYR A C 1
ATOM 695 O O . TYR A 1 88 ? 13.260 -6.553 -8.098 1.00 98.88 88 TYR A O 1
ATOM 703 N N . LYS A 1 89 ? 14.372 -8.361 -7.316 1.00 98.62 89 LYS A N 1
ATOM 704 C CA . LYS A 1 89 ? 15.718 -7.764 -7.209 1.00 98.62 89 LYS A CA 1
ATOM 705 C C . LYS A 1 89 ? 15.731 -6.316 -6.680 1.00 98.62 89 LYS A C 1
ATOM 707 O O . LYS A 1 89 ? 16.346 -5.425 -7.249 1.00 98.62 89 LYS A O 1
ATOM 712 N N . GLY A 1 90 ? 15.010 -6.079 -5.583 1.00 98.38 90 GLY A N 1
ATOM 713 C CA . GLY A 1 90 ? 14.925 -4.774 -4.911 1.00 98.38 90 GLY A CA 1
ATOM 714 C C . GLY A 1 90 ? 13.668 -3.961 -5.234 1.00 98.38 90 GLY A C 1
ATOM 715 O O . GLY A 1 90 ? 13.244 -3.155 -4.405 1.00 98.38 90 GLY A O 1
ATOM 716 N N . LEU A 1 91 ? 13.013 -4.210 -6.370 1.00 98.88 91 LEU A N 1
ATOM 717 C CA . LEU A 1 91 ? 11.726 -3.596 -6.698 1.00 98.88 91 LEU A CA 1
ATOM 718 C C . LEU A 1 91 ? 10.583 -4.292 -5.950 1.00 98.88 91 LEU A C 1
ATOM 720 O O . LEU A 1 91 ? 10.568 -5.517 -5.827 1.00 98.88 91 LEU A O 1
ATOM 724 N N . ILE A 1 92 ? 9.615 -3.510 -5.468 1.00 98.88 92 ILE A N 1
ATOM 725 C CA . ILE A 1 92 ? 8.437 -3.995 -4.737 1.00 98.88 92 ILE A CA 1
ATOM 726 C C . ILE A 1 92 ? 7.223 -3.881 -5.655 1.00 98.88 92 ILE A C 1
ATOM 728 O O . ILE A 1 92 ? 6.879 -2.775 -6.075 1.00 98.88 92 ILE A O 1
ATOM 732 N N . PHE A 1 93 ? 6.558 -5.002 -5.917 1.00 98.88 93 PHE A N 1
ATOM 733 C CA . PHE A 1 93 ? 5.313 -5.066 -6.675 1.00 98.88 93 PHE A CA 1
ATOM 734 C C . PHE A 1 93 ? 4.166 -5.510 -5.770 1.00 98.88 93 PHE A C 1
ATOM 736 O O . PHE A 1 93 ? 4.370 -6.209 -4.774 1.00 98.88 93 PHE A O 1
ATOM 743 N N . ALA A 1 94 ? 2.953 -5.089 -6.117 1.00 98.88 94 ALA A N 1
ATOM 744 C CA . ALA A 1 94 ? 1.747 -5.478 -5.407 1.00 98.88 94 ALA A CA 1
ATOM 745 C C . ALA A 1 94 ? 0.595 -5.742 -6.378 1.00 98.88 94 ALA A C 1
ATOM 747 O O . ALA A 1 94 ? 0.493 -5.085 -7.414 1.00 98.88 94 ALA A O 1
ATOM 748 N N . ASN A 1 95 ? -0.277 -6.686 -6.027 1.00 98.88 95 ASN A N 1
ATOM 749 C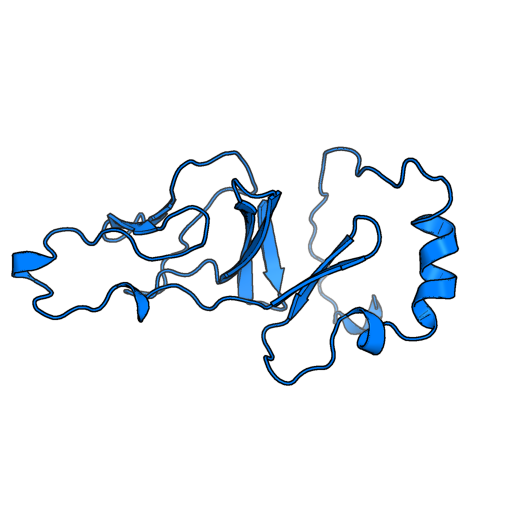 CA . ASN A 1 95 ? -1.456 -7.048 -6.810 1.00 98.88 95 ASN A CA 1
ATOM 750 C C . ASN A 1 95 ? -2.643 -7.335 -5.878 1.00 98.88 95 ASN A C 1
ATOM 752 O O . ASN A 1 95 ? -2.485 -8.000 -4.856 1.00 98.88 95 ASN A O 1
ATOM 756 N N . TRP A 1 96 ? -3.827 -6.823 -6.211 1.00 98.81 96 TRP A N 1
ATOM 757 C CA . TRP A 1 96 ? -5.052 -7.091 -5.453 1.00 98.81 96 TRP A CA 1
ATOM 758 C C . TRP A 1 96 ? -5.633 -8.476 -5.737 1.00 98.81 96 TRP A C 1
ATOM 760 O O . TRP A 1 96 ? -6.296 -9.046 -4.875 1.00 98.81 96 TRP A O 1
ATOM 770 N N . ASP A 1 97 ? -5.411 -8.993 -6.943 1.00 98.81 97 ASP A N 1
ATOM 771 C CA . ASP A 1 97 ? -6.060 -10.201 -7.429 1.00 98.81 97 ASP A CA 1
ATOM 772 C C . ASP A 1 97 ? -5.397 -11.459 -6.846 1.00 98.81 97 ASP A C 1
ATOM 774 O O . ASP A 1 97 ? -4.206 -11.729 -7.049 1.00 98.81 97 ASP A O 1
ATOM 778 N N . ALA A 1 98 ? -6.182 -12.228 -6.093 1.00 97.81 98 ALA A N 1
ATOM 779 C CA . ALA A 1 98 ? -5.738 -13.470 -5.477 1.00 97.81 98 ALA A CA 1
ATOM 780 C C . ALA A 1 98 ? -5.456 -14.565 -6.516 1.0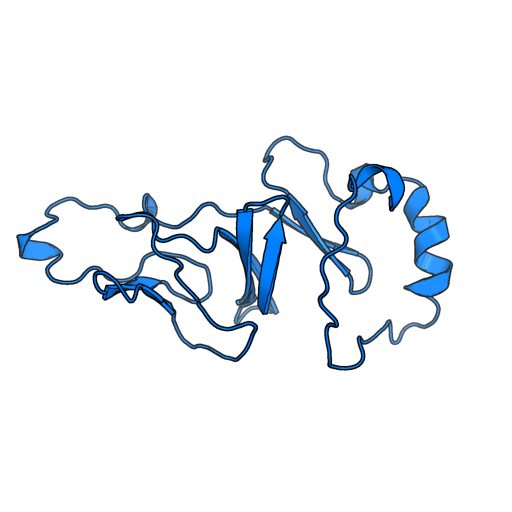0 97.81 98 ALA A C 1
ATOM 782 O O . ALA A 1 98 ? -4.569 -15.384 -6.286 1.00 97.81 98 ALA A O 1
ATOM 783 N N . ASP A 1 99 ? -6.147 -14.528 -7.658 1.00 98.50 99 ASP A N 1
ATOM 784 C CA . ASP A 1 99 ? -6.099 -15.565 -8.692 1.00 98.50 99 ASP A CA 1
ATOM 785 C C . ASP A 1 99 ? -5.147 -15.205 -9.845 1.00 98.50 99 ASP A C 1
ATOM 787 O O . ASP A 1 99 ? -4.904 -16.015 -10.744 1.00 98.50 99 ASP A O 1
ATOM 791 N N . ALA A 1 100 ? -4.567 -14.000 -9.825 1.00 98.62 100 ALA A N 1
ATOM 792 C CA . ALA A 1 100 ? -3.542 -13.601 -10.782 1.00 98.62 100 ALA A CA 1
ATOM 793 C C . ALA A 1 100 ? -2.283 -14.489 -10.677 1.00 98.62 100 ALA A C 1
ATOM 795 O O . ALA A 1 100 ? -1.956 -14.971 -9.585 1.00 98.62 100 ALA A O 1
ATOM 796 N N . PRO A 1 101 ? -1.513 -14.657 -11.769 1.00 98.75 101 PRO A N 1
ATOM 797 C CA . PRO A 1 101 ? -0.211 -15.315 -11.695 1.00 98.75 101 PRO A CA 1
ATOM 798 C C . PRO A 1 101 ? 0.715 -14.620 -10.681 1.00 98.75 101 PRO A C 1
ATOM 800 O O . PRO A 1 101 ? 0.526 -13.449 -10.338 1.00 98.75 101 PRO A O 1
ATOM 803 N N . ASP A 1 102 ? 1.710 -15.348 -10.176 1.00 98.88 102 ASP A N 1
ATOM 804 C CA . ASP A 1 102 ? 2.801 -14.743 -9.405 1.00 98.88 102 ASP A CA 1
ATOM 805 C C . ASP A 1 102 ? 3.616 -13.753 -10.256 1.00 98.88 102 ASP A C 1
ATOM 807 O O . ASP A 1 102 ? 3.501 -13.695 -11.487 1.00 98.88 102 ASP A O 1
ATOM 811 N N . LEU A 1 103 ? 4.413 -12.918 -9.589 1.00 98.88 103 LEU A N 1
ATOM 812 C CA . LEU A 1 103 ? 5.205 -11.882 -10.242 1.00 98.88 103 LEU A CA 1
ATOM 813 C C . LEU A 1 103 ? 6.222 -12.491 -11.204 1.00 98.88 103 LEU A C 1
ATOM 815 O O . LEU A 1 103 ? 6.437 -11.937 -12.279 1.00 98.88 103 LEU A O 1
ATOM 819 N N . ASP A 1 104 ? 6.845 -13.614 -10.846 1.00 98.81 104 ASP A N 1
ATOM 820 C CA . ASP A 1 104 ? 7.846 -14.248 -11.703 1.00 98.81 104 ASP A CA 1
ATOM 821 C C . ASP A 1 104 ? 7.239 -14.666 -13.048 1.00 98.81 104 ASP A C 1
ATOM 823 O O . ASP A 1 104 ? 7.776 -14.320 -14.106 1.00 98.81 104 ASP A O 1
ATOM 827 N N . THR A 1 105 ? 6.080 -15.324 -13.001 1.00 98.81 105 THR A N 1
ATOM 828 C CA . THR A 1 105 ? 5.302 -15.744 -14.167 1.00 98.81 105 THR A CA 1
ATOM 829 C C . THR A 1 105 ? 4.807 -14.538 -14.956 1.00 98.81 105 THR A C 1
ATOM 831 O O . THR A 1 105 ? 4.930 -14.522 -16.179 1.00 98.81 105 THR A O 1
ATOM 834 N N . TYR A 1 106 ? 4.290 -13.507 -14.278 1.00 98.88 106 TYR A N 1
ATOM 835 C CA . TYR A 1 106 ? 3.821 -12.278 -14.923 1.00 98.88 106 TYR A CA 1
ATOM 836 C C . TYR A 1 106 ? 4.944 -11.548 -15.674 1.00 98.88 106 TYR A C 1
ATOM 838 O O . TYR A 1 106 ? 4.737 -11.078 -16.791 1.00 98.88 106 TYR A O 1
ATOM 846 N N . LEU A 1 107 ? 6.141 -11.459 -15.081 1.00 98.75 107 LEU A N 1
ATOM 847 C CA . LEU A 1 107 ? 7.302 -10.839 -15.723 1.00 98.75 107 LEU A CA 1
ATOM 848 C C . LEU A 1 107 ? 7.843 -11.694 -16.878 1.00 98.75 107 LEU A C 1
ATOM 850 O O . LEU A 1 107 ? 8.360 -11.148 -17.852 1.00 98.75 107 LEU A O 1
ATOM 854 N N . GLY A 1 108 ? 7.744 -13.023 -16.784 1.00 98.75 108 GLY A N 1
ATOM 855 C CA . GLY A 1 108 ? 8.170 -13.937 -17.842 1.00 98.75 108 GLY A CA 1
ATOM 856 C C . GLY A 1 108 ? 9.621 -13.692 -18.269 1.00 98.75 108 GLY A C 1
ATOM 857 O O . GLY A 1 108 ? 10.519 -13.605 -17.428 1.00 98.75 108 GLY A O 1
ATOM 858 N N . GLU A 1 109 ? 9.850 -13.563 -19.575 1.00 98.62 109 GLU A N 1
ATOM 859 C CA . GLU A 1 109 ? 11.174 -13.306 -20.161 1.00 98.62 109 GLU A CA 1
ATOM 860 C C . GLU A 1 109 ? 11.637 -11.848 -20.006 1.00 98.62 109 GLU A C 1
ATOM 862 O O . GLU A 1 109 ? 12.826 -11.565 -20.149 1.00 98.62 109 GLU A O 1
ATOM 867 N N . ALA A 1 110 ? 10.745 -10.914 -19.645 1.00 98.75 110 ALA A N 1
ATOM 868 C CA . ALA A 1 110 ? 11.120 -9.515 -19.424 1.00 98.75 110 ALA A CA 1
ATOM 869 C C . ALA A 1 110 ? 12.167 -9.368 -18.306 1.00 98.75 110 ALA A C 1
ATOM 871 O O . ALA A 1 110 ? 12.980 -8.441 -18.340 1.00 98.75 110 ALA A O 1
ATOM 872 N N . LYS A 1 111 ? 12.204 -10.334 -17.375 1.00 98.81 111 LYS A N 1
ATOM 873 C CA . LYS A 1 111 ? 13.231 -10.480 -16.337 1.00 98.81 111 LYS A CA 1
ATOM 874 C C . LYS A 1 111 ? 14.653 -10.370 -16.891 1.00 98.81 111 LYS A C 1
ATOM 876 O O . LYS A 1 111 ? 15.456 -9.625 -16.339 1.00 98.81 111 LYS A O 1
ATOM 881 N N . PHE A 1 112 ? 14.926 -11.001 -18.037 1.00 98.69 112 PHE A N 1
ATOM 882 C CA . PHE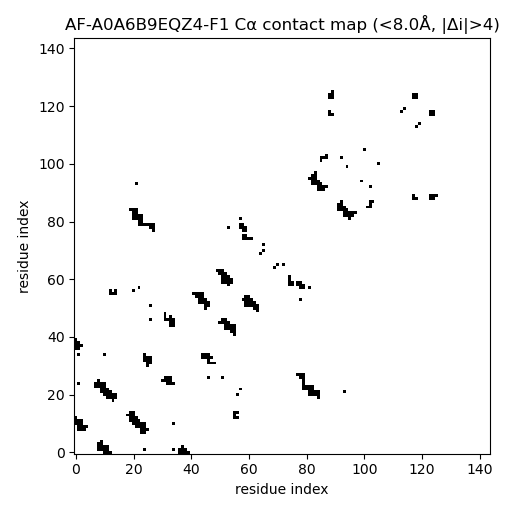 A 1 112 ? 16.232 -10.928 -18.699 1.00 98.69 112 PHE A CA 1
ATOM 883 C C . PHE A 1 112 ? 16.653 -9.478 -18.975 1.00 98.69 112 PHE A C 1
ATOM 885 O O . PHE A 1 112 ? 17.795 -9.089 -18.741 1.00 98.69 112 PHE A O 1
ATOM 892 N N . TYR A 1 113 ? 15.719 -8.646 -19.441 1.00 98.75 113 TYR A N 1
ATOM 893 C CA . TYR A 1 113 ? 16.002 -7.245 -19.734 1.00 98.75 113 TYR A CA 1
ATOM 894 C C . TYR A 1 113 ? 16.117 -6.396 -18.468 1.00 98.75 113 TYR A C 1
ATOM 896 O O . TYR A 1 113 ? 16.955 -5.495 -18.423 1.00 98.75 113 TYR A O 1
ATOM 904 N N . MET A 1 114 ? 15.311 -6.693 -17.446 1.00 98.81 114 MET A N 1
ATOM 905 C CA . MET A 1 114 ? 15.350 -6.013 -16.149 1.00 98.81 114 MET A CA 1
ATOM 906 C C . MET A 1 114 ? 16.694 -6.224 -15.436 1.00 98.81 114 MET A C 1
ATOM 908 O O . MET A 1 114 ? 17.230 -5.291 -14.832 1.00 98.81 114 MET A O 1
ATOM 912 N N . ASP A 1 115 ? 17.279 -7.415 -15.564 1.00 98.75 115 ASP A N 1
ATOM 913 C CA . ASP A 1 115 ? 18.534 -7.789 -14.906 1.00 98.75 115 ASP A CA 1
ATOM 914 C C . ASP A 1 115 ? 19.734 -6.957 -15.374 1.00 98.75 115 ASP A C 1
ATOM 916 O O . ASP A 1 115 ? 20.648 -6.703 -14.588 1.00 98.75 115 ASP A O 1
ATOM 920 N N . HIS A 1 116 ? 19.698 -6.405 -16.596 1.00 98.62 116 HIS A N 1
ATOM 921 C CA . HIS A 1 116 ? 20.738 -5.485 -17.080 1.00 98.62 116 HIS A CA 1
ATOM 922 C C . HIS A 1 116 ? 20.927 -4.250 -16.191 1.00 98.62 116 HIS A C 1
ATOM 924 O O . HIS A 1 116 ? 22.007 -3.647 -16.215 1.00 98.62 116 HIS A O 1
ATOM 930 N N . MET A 1 117 ? 19.891 -3.862 -15.439 1.00 98.69 117 MET A N 1
ATOM 931 C CA . MET A 1 117 ? 19.935 -2.783 -14.455 1.00 98.69 117 MET A CA 1
ATOM 932 C C . MET A 1 117 ? 19.938 -3.318 -13.022 1.00 98.69 117 MET A C 1
ATOM 934 O O . MET A 1 117 ? 20.726 -2.841 -12.208 1.00 98.69 117 MET A O 1
ATOM 938 N N . LEU A 1 118 ? 19.068 -4.284 -12.717 1.00 98.75 118 LEU A N 1
ATOM 939 C CA . LEU A 1 118 ? 18.779 -4.699 -11.342 1.00 98.75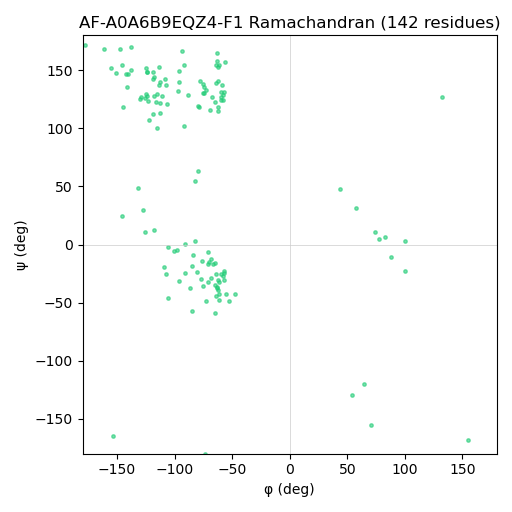 118 LEU A CA 1
ATOM 940 C C . LEU A 1 118 ? 19.758 -5.738 -10.779 1.00 98.75 118 LEU A C 1
ATOM 942 O O . LEU A 1 118 ? 19.832 -5.881 -9.564 1.00 98.75 118 LEU A O 1
ATOM 946 N N . ASP A 1 119 ? 20.508 -6.444 -11.632 1.00 98.56 119 ASP A N 1
ATOM 947 C CA . ASP A 1 119 ? 21.356 -7.579 -11.226 1.00 98.56 119 ASP A CA 1
ATOM 948 C C . ASP A 1 119 ? 22.810 -7.458 -11.690 1.00 98.56 119 ASP A C 1
ATOM 950 O O . ASP A 1 119 ? 23.497 -8.440 -11.956 1.00 98.56 119 ASP A O 1
ATOM 954 N N . ARG A 1 120 ? 23.306 -6.228 -11.821 1.00 98.50 120 ARG A N 1
ATOM 955 C CA . ARG A 1 120 ? 24.662 -5.968 -12.334 1.00 98.50 120 ARG A CA 1
ATOM 956 C C . ARG A 1 120 ? 25.777 -6.390 -11.372 1.00 98.50 120 ARG A C 1
ATOM 958 O O . ARG A 1 120 ? 26.939 -6.421 -11.768 1.00 98.50 120 ARG A O 1
ATOM 965 N N . THR A 1 121 ? 25.435 -6.632 -10.111 1.00 98.50 121 THR A N 1
ATOM 966 C CA . THR A 1 121 ? 26.333 -7.033 -9.026 1.00 98.50 121 THR A CA 1
ATOM 967 C C . THR A 1 121 ? 25.536 -7.786 -7.967 1.00 98.50 121 THR A C 1
ATOM 969 O O . THR A 1 121 ? 24.354 -7.521 -7.751 1.00 98.50 121 THR A O 1
ATOM 972 N N . GLU A 1 122 ? 26.215 -8.680 -7.261 1.00 97.75 122 GLU A N 1
ATOM 973 C CA . GLU A 1 122 ? 25.744 -9.394 -6.081 1.00 97.75 122 GLU A CA 1
ATOM 974 C C . GLU A 1 122 ? 25.290 -8.477 -4.934 1.00 97.75 122 GLU A C 1
ATOM 976 O O . GLU A 1 122 ? 24.496 -8.897 -4.095 1.00 97.75 122 GLU A O 1
ATOM 981 N N . ALA A 1 123 ? 25.761 -7.225 -4.897 1.00 98.50 123 ALA A N 1
ATOM 982 C CA . ALA A 1 123 ? 25.325 -6.240 -3.910 1.00 98.50 123 ALA A CA 1
ATOM 983 C C . ALA A 1 123 ? 23.876 -5.760 -4.136 1.00 98.50 123 ALA A C 1
ATOM 985 O O . ALA A 1 123 ? 23.268 -5.190 -3.229 1.00 98.50 123 ALA A O 1
ATOM 986 N N . GLY A 1 124 ? 23.315 -5.987 -5.329 1.00 98.56 124 GLY A N 1
ATOM 987 C CA . GLY A 1 124 ? 22.014 -5.465 -5.734 1.00 98.56 124 GLY A CA 1
ATOM 988 C C . GLY A 1 124 ? 22.025 -3.950 -5.959 1.00 98.56 124 GLY A C 1
ATOM 989 O O . GLY A 1 124 ? 23.053 -3.348 -6.270 1.00 98.56 124 GLY A O 1
ATOM 990 N N . THR A 1 125 ? 20.855 -3.326 -5.819 1.00 98.75 125 THR A N 1
ATOM 991 C CA . THR A 1 125 ? 20.662 -1.884 -6.031 1.00 98.75 125 THR A CA 1
ATOM 992 C C . THR A 1 125 ? 20.067 -1.204 -4.806 1.00 98.75 125 THR A C 1
ATOM 994 O O . THR A 1 125 ? 19.208 -1.774 -4.131 1.00 98.75 125 THR A O 1
ATOM 997 N N . GLU A 1 126 ? 20.427 0.059 -4.596 1.00 98.62 126 GLU A N 1
ATOM 998 C CA . GLU A 1 126 ? 19.759 0.954 -3.653 1.00 98.62 126 GLU A CA 1
ATOM 999 C C . GLU A 1 126 ? 19.155 2.164 -4.372 1.00 98.62 126 GLU A C 1
ATOM 1001 O O . GLU A 1 126 ? 19.666 2.633 -5.391 1.00 98.62 126 GLU A O 1
ATOM 1006 N N . ALA A 1 127 ? 18.048 2.678 -3.839 1.00 98.44 127 ALA A N 1
ATOM 1007 C CA . ALA A 1 127 ? 17.465 3.926 -4.308 1.00 98.44 127 ALA A CA 1
ATOM 1008 C C . ALA A 1 127 ? 18.083 5.099 -3.542 1.00 98.44 127 ALA A C 1
ATOM 1010 O O . ALA A 1 127 ? 18.047 5.123 -2.309 1.00 98.44 127 ALA A O 1
ATOM 1011 N N . ILE A 1 128 ? 18.580 6.107 -4.265 1.00 98.56 128 ILE A N 1
ATOM 1012 C CA . ILE A 1 128 ? 18.966 7.382 -3.652 1.00 98.56 128 ILE A CA 1
ATOM 1013 C C . ILE A 1 128 ? 17.721 7.984 -2.973 1.00 98.56 128 ILE A C 1
ATOM 1015 O O . ILE A 1 128 ? 16.660 8.040 -3.603 1.00 98.56 128 ILE A O 1
ATOM 1019 N N . PRO A 1 129 ? 17.803 8.437 -1.707 1.00 98.19 129 PRO A N 1
ATOM 1020 C CA . PRO A 1 129 ? 16.646 8.987 -1.012 1.00 98.19 129 PRO A CA 1
ATOM 1021 C C . PRO A 1 129 ? 16.048 10.207 -1.725 1.00 98.19 129 PRO A C 1
ATOM 1023 O O . PRO A 1 129 ? 16.730 11.200 -1.965 1.00 98.19 129 PRO A O 1
ATOM 1026 N N . GLY A 1 130 ? 14.742 10.148 -1.991 1.00 97.25 130 GLY A N 1
ATOM 1027 C CA . GLY A 1 130 ? 13.975 11.230 -2.610 1.00 97.25 130 GLY A CA 1
ATOM 1028 C C . GLY A 1 130 ? 13.106 10.723 -3.756 1.00 97.25 130 GLY A C 1
ATOM 1029 O O . GLY A 1 130 ? 13.589 10.072 -4.673 1.00 97.25 130 GLY A O 1
ATOM 1030 N N . ILE A 1 131 ? 11.807 11.026 -3.709 1.00 98.50 131 ILE A N 1
ATOM 1031 C CA . ILE A 1 131 ? 10.869 10.714 -4.794 1.00 98.50 131 ILE A CA 1
ATOM 1032 C C . ILE A 1 131 ? 10.305 12.033 -5.305 1.00 98.50 131 ILE A C 1
ATOM 1034 O O . ILE A 1 131 ? 9.557 12.708 -4.595 1.00 98.50 131 ILE A O 1
ATOM 1038 N N . GLN A 1 132 ? 10.655 12.396 -6.535 1.00 98.75 132 GLN A N 1
ATOM 1039 C CA . GLN A 1 132 ? 10.069 13.550 -7.206 1.00 98.75 132 GLN A CA 1
ATOM 1040 C C . GLN A 1 132 ? 8.649 13.201 -7.672 1.00 98.75 132 GLN A C 1
ATOM 1042 O O . GLN A 1 132 ? 8.435 12.173 -8.308 1.00 98.75 132 GLN A O 1
ATOM 1047 N N . LYS A 1 133 ? 7.674 14.058 -7.355 1.00 98.62 133 LYS A N 1
ATOM 1048 C CA . LYS A 1 133 ? 6.263 13.890 -7.732 1.00 98.62 133 LYS A CA 1
ATOM 1049 C C . LYS A 1 133 ? 5.797 15.140 -8.478 1.00 98.62 133 LYS A C 1
ATOM 1051 O O . LYS A 1 133 ? 5.997 16.248 -7.985 1.00 98.62 133 LYS A O 1
ATOM 1056 N N . TRP A 1 134 ? 5.179 14.974 -9.643 1.00 98.62 134 TRP A N 1
ATOM 1057 C CA . TRP A 1 134 ? 4.595 16.061 -10.435 1.00 98.62 134 TRP A CA 1
ATOM 1058 C C . TRP A 1 134 ? 3.362 15.560 -11.197 1.00 98.62 134 TRP A C 1
ATOM 1060 O O . TRP A 1 134 ? 3.105 14.359 -11.247 1.00 98.62 134 TRP A O 1
ATOM 1070 N N . VAL A 1 135 ? 2.583 16.481 -11.768 1.00 98.75 135 VAL A N 1
ATOM 1071 C CA . VAL A 1 135 ? 1.345 16.169 -12.497 1.00 98.75 135 VAL A CA 1
ATOM 1072 C C . VAL A 1 135 ? 1.512 16.550 -13.963 1.00 98.75 135 VAL A C 1
ATOM 1074 O O . VAL A 1 135 ? 1.892 17.680 -14.265 1.00 98.75 135 VAL A O 1
ATOM 1077 N N . ILE A 1 136 ? 1.198 15.619 -14.866 1.00 98.62 136 ILE A N 1
ATOM 1078 C CA . ILE A 1 136 ? 1.101 15.869 -16.308 1.00 98.62 136 ILE A CA 1
ATOM 1079 C C . ILE A 1 136 ? -0.356 15.619 -16.728 1.00 98.62 136 ILE A C 1
ATOM 1081 O O . ILE A 1 136 ? -0.855 14.516 -16.503 1.00 98.62 136 ILE A O 1
ATOM 1085 N N . PRO A 1 137 ? -1.058 16.594 -17.336 1.00 98.44 137 PRO A N 1
ATOM 1086 C CA . PRO A 1 137 ? -2.449 16.437 -17.756 1.00 98.44 137 PRO A CA 1
ATOM 1087 C C . PRO A 1 137 ? -2.559 15.663 -19.085 1.00 98.44 137 PRO A C 1
ATOM 1089 O O . PRO A 1 137 ? -3.008 16.197 -20.098 1.00 98.44 137 PRO A O 1
ATOM 1092 N N . CYS A 1 138 ? -2.131 14.400 -19.097 1.00 98.50 138 CYS A N 1
ATOM 1093 C CA . CYS A 1 138 ? -2.265 13.491 -20.236 1.00 98.50 138 CYS A CA 1
ATOM 1094 C C . CYS A 1 138 ? -2.692 12.086 -19.780 1.00 98.50 138 CYS A C 1
ATOM 1096 O O . CYS A 1 138 ? -2.725 11.778 -18.590 1.00 98.50 138 CYS A O 1
ATOM 1098 N N . ASN A 1 139 ? -3.055 11.217 -20.727 1.00 98.69 139 ASN A N 1
ATOM 1099 C CA . ASN A 1 139 ? -3.364 9.827 -20.405 1.00 98.69 139 ASN A CA 1
ATOM 1100 C C . ASN A 1 139 ? -2.080 9.023 -20.125 1.00 98.69 139 ASN A C 1
ATOM 1102 O O . ASN A 1 139 ? -1.123 9.119 -20.888 1.00 98.69 139 ASN A O 1
ATOM 1106 N N . TRP A 1 140 ? -2.092 8.169 -19.095 1.00 98.56 140 TRP A N 1
ATOM 1107 C CA . TRP A 1 140 ? -0.933 7.353 -18.702 1.00 98.56 140 TRP A CA 1
ATOM 1108 C C . TRP A 1 140 ? -0.411 6.429 -19.817 1.00 98.56 140 TRP A C 1
ATOM 1110 O O . TRP A 1 140 ? 0.786 6.161 -19.860 1.00 98.56 140 TRP A O 1
ATOM 1120 N N . LYS A 1 141 ? -1.270 6.012 -20.763 1.00 98.56 141 LYS A N 1
ATOM 1121 C CA . LYS A 1 141 ? -0.879 5.181 -21.918 1.00 98.56 141 LYS A CA 1
ATOM 1122 C C . LYS A 1 141 ? 0.086 5.872 -22.885 1.00 98.56 141 LYS A C 1
ATOM 1124 O O . LYS A 1 141 ? 0.652 5.200 -23.729 1.00 98.56 141 LYS A O 1
ATOM 1129 N N . PHE A 1 142 ? 0.231 7.197 -22.817 1.00 98.56 142 PHE A N 1
ATOM 1130 C CA . PHE A 1 142 ? 1.243 7.902 -23.609 1.00 98.56 142 PHE A CA 1
ATOM 1131 C C . PHE A 1 142 ? 2.640 7.831 -22.984 1.00 98.56 142 PHE A C 1
ATOM 1133 O O . PHE A 1 142 ? 3.617 8.048 -23.691 1.00 98.56 142 PHE A O 1
ATOM 1140 N N . ALA A 1 143 ? 2.732 7.610 -21.669 1.00 98.19 143 ALA A N 1
ATOM 1141 C CA . ALA A 1 143 ? 4.000 7.576 -20.943 1.00 98.19 143 ALA A CA 1
ATOM 1142 C C . ALA A 1 143 ? 4.550 6.154 -20.750 1.00 98.19 143 ALA A C 1
ATOM 1144 O O . ALA A 1 143 ? 5.767 6.006 -20.663 1.00 98.19 143 ALA A O 1
ATOM 1145 N N . ALA A 1 144 ? 3.664 5.157 -20.633 1.00 95.25 144 ALA A N 1
ATOM 1146 C CA . ALA A 1 144 ? 4.009 3.733 -20.573 1.00 95.25 144 ALA A CA 1
ATOM 1147 C C . ALA A 1 144 ? 4.495 3.220 -21.934 1.00 95.25 144 ALA A C 1
ATOM 1149 O O . ALA A 1 144 ? 5.472 2.441 -21.935 1.00 95.25 144 ALA A O 1
#

Nearest PDB structures (foldseek):
  1uli-assembly1_A  TM=1.003E+00  e=1.123E-23  Rhodococcus jostii RHA1
  1ulj-assembly1_C  TM=1.002E+00  e=2.916E-23  Rhodococcus jostii RHA1
  1ulj-assembly1_A  TM=1.003E+00  e=3.285E-23  Rhodococcus jostii RHA1
  3en1-assembly1_A  TM=9.995E-01  e=1.721E-20  Pseudomonas putida
  3eqq-assembly1_A  TM=9.947E-01  e=5.673E-20  Pseudomonas putida

Mean predicted aligned error: 2.23 Å

Foldseek 3Di:
DWDDDVNFIWDWFQDPVRDTWIFGQAFQPHGAGQDDDPDDDDQWTFRPPQGQIAGRNQQGDDGPPCVPPPVPDDSRVGGTQIWDWDDDLHRIDTHSDPPDDDPCVVCDCVSVVVCVQQVPDPVGDDDDPDDDDDDDPDDVVVVD

Radius of gyration: 18.11 Å; Cα contacts (8 Å, |Δi|>4): 201; chains: 1; bounding box: 47×32×48 Å